Protein AF-A0A3D4QP10-F1 (afdb_monomer_lite)

Radius of gyration: 17.88 Å; chains: 1; bounding box: 46×25×48 Å

Sequence (126 aa):
MSAGYSLLMSFVVYIFRKELIAIFIIDPTTVETSLTVLYHIAPFYILFAVANIYTCAISGTGNTFIPMLINMFCYCFLRVVLMLVFMPIWPDVRLVALCYPISWAAALAASYFYYLFSKRKNMLAK

pLDDT: mean 75.95, std 8.41, range [41.88, 87.38]

Structure (mmCIF, N/CA/C/O backbone):
data_AF-A0A3D4QP10-F1
#
_entry.id   AF-A0A3D4QP10-F1
#
loop_
_atom_site.group_PDB
_atom_site.id
_atom_site.type_symbol
_atom_site.label_atom_id
_atom_site.label_alt_id
_atom_site.label_comp_id
_atom_site.label_asym_id
_atom_site.label_entity_id
_atom_site.label_seq_id
_atom_site.pdbx_PDB_ins_code
_atom_site.Cartn_x
_atom_site.Cartn_y
_atom_site.Cartn_z
_atom_site.occupancy
_atom_site.B_iso_or_equiv
_atom_site.auth_seq_id
_atom_site.auth_comp_id
_atom_site.auth_asym_id
_atom_site.auth_atom_id
_atom_site.pdbx_PDB_model_num
ATOM 1 N N . MET A 1 1 ? -18.953 8.607 -8.256 1.00 51.62 1 MET A N 1
ATOM 2 C CA . MET A 1 1 ? -18.074 9.497 -9.052 1.00 51.62 1 MET A CA 1
ATOM 3 C C . MET A 1 1 ? -16.597 9.096 -8.987 1.00 51.62 1 MET A C 1
ATOM 5 O O . MET A 1 1 ? -15.961 9.078 -10.027 1.00 51.62 1 MET A O 1
ATOM 9 N N . SER A 1 2 ? -16.062 8.687 -7.829 1.00 57.03 2 SER A N 1
ATOM 10 C CA . SER A 1 2 ? -14.661 8.238 -7.680 1.00 57.03 2 SER A CA 1
ATOM 11 C C . SER A 1 2 ? -14.317 6.933 -8.421 1.00 57.03 2 SER A C 1
ATOM 13 O O . SER A 1 2 ? -13.287 6.868 -9.082 1.00 57.03 2 SER A O 1
ATOM 15 N N . ALA A 1 3 ? -15.192 5.920 -8.386 1.00 62.34 3 ALA A N 1
ATOM 16 C CA . ALA A 1 3 ? -14.918 4.614 -9.003 1.00 62.34 3 ALA A CA 1
ATOM 17 C C . ALA A 1 3 ? -14.735 4.674 -10.534 1.00 62.34 3 ALA A C 1
ATOM 19 O O . ALA A 1 3 ? -13.856 4.008 -11.074 1.00 62.34 3 ALA A O 1
ATOM 20 N N . GLY A 1 4 ? -15.517 5.508 -11.231 1.00 75.38 4 GLY A N 1
ATOM 21 C CA . GLY A 1 4 ? -15.399 5.682 -12.684 1.00 75.38 4 GLY A CA 1
ATOM 22 C C . GLY A 1 4 ? -14.065 6.309 -13.092 1.00 75.38 4 GLY A C 1
ATOM 23 O O . GLY A 1 4 ? -13.433 5.842 -14.033 1.00 75.38 4 GLY A O 1
ATOM 24 N N . TYR A 1 5 ? -13.588 7.300 -12.333 1.00 74.50 5 TYR A N 1
ATOM 25 C CA . TYR A 1 5 ? -12.285 7.925 -12.567 1.00 74.50 5 TYR A CA 1
ATOM 26 C C . TYR A 1 5 ? -11.126 6.951 -12.310 1.00 74.50 5 TYR A C 1
ATOM 28 O O . TYR A 1 5 ? -10.203 6.868 -13.115 1.00 74.50 5 TYR A O 1
ATOM 36 N N . SER A 1 6 ? -11.196 6.158 -11.235 1.00 69.12 6 SER A N 1
ATOM 37 C CA . SER A 1 6 ? -10.180 5.141 -10.929 1.00 69.12 6 SER A CA 1
ATOM 38 C C . SER A 1 6 ? -10.103 4.040 -11.990 1.00 69.12 6 SER A C 1
ATOM 40 O O . SER A 1 6 ? -9.003 3.613 -12.338 1.00 69.12 6 SER A O 1
ATOM 42 N N . LEU A 1 7 ? -11.246 3.599 -12.528 1.00 76.19 7 LEU A N 1
ATOM 43 C CA . LEU A 1 7 ? -11.289 2.608 -13.608 1.00 76.19 7 LEU A CA 1
ATOM 44 C C . LEU A 1 7 ? -10.731 3.177 -14.914 1.00 76.19 7 LEU A C 1
ATOM 46 O O . LEU A 1 7 ? -9.924 2.522 -15.568 1.00 76.19 7 LEU A O 1
ATOM 50 N N . LEU A 1 8 ? -11.104 4.412 -15.255 1.00 82.38 8 LEU A N 1
ATOM 51 C CA . LEU A 1 8 ? -10.639 5.082 -16.467 1.00 82.38 8 LEU A CA 1
ATOM 52 C C . LEU A 1 8 ? -9.124 5.330 -16.413 1.00 82.38 8 LEU A C 1
ATOM 54 O O . LEU A 1 8 ? -8.418 4.996 -17.359 1.00 82.38 8 LEU A O 1
ATOM 58 N N . MET A 1 9 ? -8.601 5.796 -15.274 1.00 74.94 9 MET A N 1
ATOM 59 C CA . MET A 1 9 ? -7.156 5.954 -15.073 1.00 74.94 9 MET A CA 1
ATOM 60 C C . MET A 1 9 ? -6.407 4.619 -15.094 1.00 74.94 9 MET A C 1
ATOM 62 O O . MET A 1 9 ? -5.364 4.518 -15.737 1.00 74.94 9 MET A O 1
ATOM 66 N N . SER A 1 10 ? -6.948 3.570 -14.465 1.00 73.50 10 SER A N 1
ATOM 67 C CA . SER A 1 10 ? -6.330 2.235 -14.509 1.00 73.50 10 SER A CA 1
ATOM 68 C C . SER A 1 10 ? -6.270 1.682 -15.937 1.00 73.50 10 SER A C 1
ATOM 70 O O . SER A 1 10 ? -5.274 1.073 -16.321 1.00 73.50 10 SER A O 1
ATOM 72 N N . PHE A 1 11 ? -7.304 1.932 -16.746 1.00 80.62 11 PHE A N 1
ATOM 73 C CA . PHE A 1 11 ? -7.368 1.499 -18.141 1.00 80.62 11 PHE A CA 1
ATOM 74 C C . PHE A 1 11 ? -6.366 2.241 -19.036 1.00 80.62 11 PHE A C 1
ATOM 76 O O . PHE A 1 11 ? -5.648 1.609 -19.811 1.00 80.62 11 PHE A O 1
ATOM 83 N N . VAL A 1 12 ? -6.254 3.565 -18.882 1.00 80.75 12 VAL A N 1
ATOM 84 C CA . VAL A 1 12 ? -5.263 4.384 -19.602 1.00 80.75 12 VAL A CA 1
ATOM 85 C C . VAL A 1 12 ? -3.844 3.917 -19.272 1.00 80.75 12 VAL A C 1
ATOM 87 O O . VAL A 1 12 ? -3.060 3.638 -20.176 1.00 80.75 12 VAL A O 1
ATOM 90 N N . VAL A 1 13 ? -3.524 3.733 -17.990 1.00 76.50 13 VAL A N 1
ATOM 91 C CA . VAL A 1 13 ? -2.200 3.247 -17.569 1.00 76.50 13 VAL A CA 1
ATOM 92 C C . VAL A 1 13 ? -1.923 1.838 -18.100 1.00 76.50 13 VAL A C 1
ATOM 94 O O . VAL A 1 13 ? -0.798 1.545 -18.498 1.00 76.50 13 VAL A O 1
ATOM 97 N N . TYR A 1 14 ? -2.934 0.967 -18.168 1.00 77.31 14 TYR A N 1
ATOM 98 C CA . TYR A 1 14 ? -2.766 -0.384 -18.699 1.00 77.31 14 TYR A CA 1
ATOM 99 C C . TYR A 1 14 ? -2.438 -0.399 -20.198 1.00 77.31 14 TYR A C 1
ATOM 101 O O . TYR A 1 14 ? -1.584 -1.185 -20.615 1.00 77.31 14 TYR A O 1
ATOM 109 N N . ILE A 1 15 ? -3.076 0.459 -21.002 1.00 80.25 15 ILE A N 1
ATOM 110 C CA . ILE A 1 15 ? -2.803 0.577 -22.445 1.00 80.25 15 ILE A CA 1
ATOM 111 C C . ILE A 1 15 ? -1.413 1.171 -22.679 1.00 80.25 15 ILE A C 1
ATOM 113 O O . ILE A 1 15 ? -0.621 0.609 -23.433 1.00 80.25 15 ILE A O 1
ATOM 117 N N . PHE A 1 16 ? -1.084 2.257 -21.980 1.00 78.31 16 PHE A N 1
ATOM 118 C CA . PHE A 1 16 ? 0.173 2.985 -22.166 1.00 78.31 16 PHE A CA 1
ATOM 119 C C . PHE A 1 16 ? 1.327 2.460 -21.300 1.00 78.31 16 PHE A C 1
ATOM 121 O O . PHE A 1 16 ? 2.348 3.126 -21.162 1.00 78.31 16 PHE A O 1
ATOM 128 N N . ARG A 1 17 ? 1.213 1.251 -20.734 1.00 73.81 17 ARG A N 1
ATOM 129 C CA . ARG A 1 17 ? 2.193 0.708 -19.776 1.00 73.81 17 ARG A CA 1
ATOM 130 C C . ARG A 1 17 ? 3.627 0.658 -20.308 1.00 73.81 17 ARG A C 1
ATOM 132 O O . ARG A 1 17 ? 4.549 0.965 -19.564 1.00 73.81 17 ARG A O 1
ATOM 139 N N . LYS A 1 18 ? 3.824 0.281 -21.577 1.00 68.69 18 LYS A N 1
ATOM 140 C CA . LYS A 1 18 ? 5.164 0.186 -22.183 1.00 68.69 18 LYS A CA 1
ATOM 141 C C . LYS A 1 18 ? 5.776 1.566 -22.413 1.00 68.69 18 LYS A C 1
ATOM 143 O O . LYS A 1 18 ? 6.908 1.787 -22.004 1.00 68.69 18 LYS A O 1
ATOM 148 N N . GLU A 1 19 ? 5.002 2.486 -22.983 1.00 73.12 19 GLU A N 1
ATOM 149 C CA . GLU A 1 19 ? 5.430 3.868 -23.236 1.00 73.12 19 GLU A CA 1
ATOM 150 C C . GLU A 1 19 ? 5.741 4.607 -21.930 1.00 73.12 19 GLU A C 1
ATOM 152 O O . GLU A 1 19 ? 6.771 5.260 -21.808 1.00 73.12 19 GLU A O 1
ATOM 157 N N . LEU A 1 20 ? 4.901 4.435 -20.904 1.00 70.75 20 LEU A N 1
ATOM 158 C CA . LEU A 1 20 ? 5.132 5.022 -19.586 1.00 70.75 20 LEU A CA 1
ATOM 159 C C . LEU A 1 20 ? 6.429 4.510 -18.958 1.00 70.75 20 LEU A C 1
ATOM 161 O O . LEU A 1 20 ? 7.183 5.304 -18.409 1.00 70.75 20 LEU A O 1
ATOM 165 N N . ILE A 1 21 ? 6.717 3.209 -19.056 1.00 71.38 21 ILE A N 1
ATOM 166 C CA . ILE A 1 21 ? 7.958 2.633 -18.519 1.00 71.38 21 ILE A CA 1
ATOM 167 C C . ILE A 1 21 ? 9.179 3.095 -19.333 1.00 71.38 21 ILE A C 1
ATOM 169 O O . ILE A 1 21 ? 10.212 3.399 -18.739 1.00 71.38 21 ILE A O 1
ATOM 173 N N . ALA A 1 22 ? 9.053 3.223 -20.657 1.00 71.38 22 ALA A N 1
ATOM 174 C CA . ALA A 1 22 ? 10.125 3.690 -21.540 1.00 71.38 22 ALA A CA 1
ATOM 175 C C . ALA A 1 22 ? 10.517 5.163 -21.307 1.00 71.38 22 ALA A C 1
ATOM 177 O O . ALA A 1 22 ? 11.660 5.537 -21.550 1.00 71.38 22 ALA A O 1
ATOM 178 N N . ILE A 1 23 ? 9.610 5.996 -20.782 1.00 74.81 23 ILE A N 1
ATOM 179 C CA . ILE A 1 23 ? 9.926 7.384 -20.394 1.00 74.81 23 ILE A CA 1
ATOM 180 C C . ILE A 1 23 ? 10.850 7.434 -19.165 1.00 74.81 23 ILE A C 1
ATOM 182 O O . ILE A 1 23 ? 11.683 8.332 -19.059 1.00 74.81 23 ILE A O 1
ATOM 186 N N . PHE A 1 24 ? 10.720 6.486 -18.231 1.00 71.75 24 PHE A N 1
ATOM 187 C CA . PHE A 1 24 ? 11.530 6.460 -17.006 1.00 71.75 24 PHE A CA 1
ATOM 188 C C . PHE A 1 24 ? 12.819 5.644 -17.142 1.00 71.75 24 PHE A C 1
ATOM 190 O O . PHE A 1 24 ? 13.746 5.842 -16.357 1.00 71.75 24 PHE A O 1
ATOM 197 N N . ILE A 1 25 ? 12.884 4.717 -18.099 1.00 68.62 25 ILE A N 1
ATOM 198 C CA . ILE A 1 25 ? 13.980 3.755 -18.229 1.00 68.62 25 ILE A CA 1
ATOM 199 C C . ILE A 1 25 ? 14.473 3.737 -19.676 1.00 68.62 25 ILE A C 1
ATOM 201 O O . ILE A 1 25 ? 13.772 3.292 -20.578 1.00 68.62 25 ILE A O 1
ATOM 205 N N . ILE A 1 26 ? 15.712 4.196 -19.867 1.00 66.31 26 ILE A N 1
ATOM 206 C CA . ILE A 1 26 ? 16.375 4.306 -21.177 1.00 66.31 26 ILE A CA 1
ATOM 207 C C . ILE A 1 26 ? 16.959 2.950 -21.624 1.00 66.31 26 ILE A C 1
ATOM 209 O O . ILE A 1 26 ? 17.102 2.701 -22.818 1.00 66.31 26 ILE A O 1
ATOM 213 N N . ASP A 1 27 ? 17.287 2.058 -20.678 1.00 72.25 27 ASP A N 1
ATOM 214 C CA . ASP A 1 27 ? 17.930 0.772 -20.966 1.00 72.25 27 ASP A CA 1
ATOM 215 C C . ASP A 1 27 ? 16.912 -0.365 -21.227 1.00 72.25 27 ASP A C 1
ATOM 217 O O . ASP A 1 27 ? 16.097 -0.681 -20.348 1.00 72.25 27 ASP A O 1
ATOM 221 N N . PRO A 1 28 ? 16.971 -1.043 -22.391 1.00 66.94 28 PRO A N 1
ATOM 222 C CA . PRO A 1 28 ? 15.977 -2.040 -22.790 1.00 66.94 28 PRO A CA 1
ATOM 223 C C . PRO A 1 28 ? 15.987 -3.312 -21.929 1.00 66.94 28 PRO A C 1
ATOM 225 O O . PRO A 1 28 ? 14.951 -3.963 -21.795 1.00 66.94 28 PRO A O 1
ATOM 228 N N . THR A 1 29 ? 17.112 -3.669 -21.298 1.00 71.31 29 THR A N 1
ATOM 229 C CA . THR A 1 29 ? 17.183 -4.852 -20.418 1.00 71.31 29 THR A CA 1
ATOM 230 C C . THR A 1 29 ? 16.456 -4.615 -19.094 1.00 71.31 29 THR A C 1
ATOM 232 O O . THR A 1 29 ? 15.851 -5.524 -18.512 1.00 71.31 29 THR A O 1
ATOM 235 N N . THR A 1 30 ? 16.429 -3.360 -18.648 1.00 70.50 30 THR A N 1
ATOM 236 C CA . THR A 1 30 ? 15.735 -2.962 -17.423 1.00 70.50 30 THR A CA 1
ATOM 237 C C . THR A 1 30 ? 14.220 -2.862 -17.652 1.00 70.50 30 THR A C 1
ATOM 239 O O . THR A 1 30 ? 13.448 -3.228 -16.767 1.00 70.50 30 THR A O 1
ATOM 242 N N . VAL A 1 31 ? 13.773 -2.481 -18.859 1.00 74.25 31 VAL A N 1
ATOM 243 C CA . VAL A 1 31 ? 12.341 -2.394 -19.220 1.00 74.25 31 VAL A CA 1
ATOM 244 C C . VAL A 1 31 ? 11.624 -3.747 -19.101 1.00 74.25 31 VAL A C 1
ATOM 246 O O . VAL A 1 31 ? 10.571 -3.829 -18.466 1.00 74.25 31 VAL A O 1
ATOM 249 N N . GLU A 1 32 ? 12.192 -4.824 -19.652 1.00 74.81 32 GLU A N 1
ATOM 250 C CA . GLU A 1 32 ? 11.606 -6.180 -19.574 1.00 74.81 32 GLU A CA 1
ATOM 251 C C . GLU A 1 32 ? 11.523 -6.692 -18.128 1.00 74.81 32 GLU A C 1
ATOM 253 O O . GLU A 1 32 ? 10.541 -7.314 -17.694 1.00 74.81 32 GLU A O 1
ATOM 258 N N . THR A 1 33 ? 12.537 -6.353 -17.337 1.00 73.31 33 THR A N 1
ATOM 259 C CA 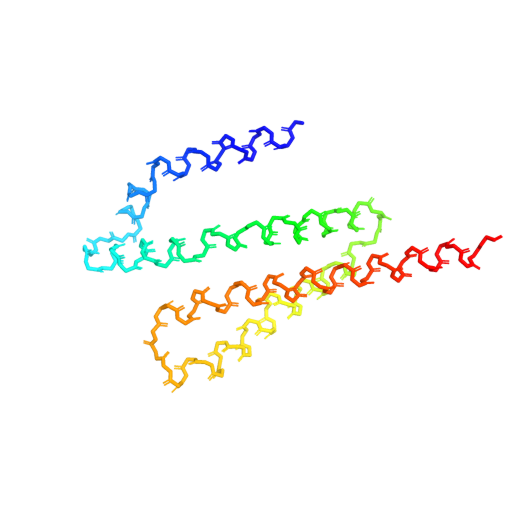. THR A 1 33 ? 12.596 -6.681 -15.916 1.00 73.31 33 THR A CA 1
ATOM 260 C C . THR A 1 33 ? 11.496 -5.951 -15.133 1.00 73.31 33 THR A C 1
ATOM 262 O O . THR A 1 33 ? 10.766 -6.569 -14.352 1.00 73.31 33 THR A O 1
ATOM 265 N N . SER A 1 34 ? 11.303 -4.654 -15.387 1.00 68.69 34 SER A N 1
ATOM 266 C CA . SER A 1 34 ? 10.235 -3.855 -14.776 1.00 68.69 34 SER A CA 1
ATOM 267 C C . SER A 1 34 ? 8.836 -4.319 -15.187 1.00 68.69 34 SER A C 1
ATOM 269 O O . SER A 1 34 ? 7.937 -4.360 -14.347 1.00 68.69 34 SER A O 1
ATOM 271 N N . LEU A 1 35 ? 8.640 -4.725 -16.446 1.00 75.44 35 LEU A N 1
ATOM 272 C CA . LEU A 1 35 ? 7.371 -5.288 -16.915 1.00 75.44 35 LEU A CA 1
ATOM 273 C C . LEU A 1 35 ? 7.028 -6.591 -16.187 1.00 75.44 35 LEU A C 1
ATOM 275 O O . LEU A 1 35 ? 5.888 -6.775 -15.759 1.00 75.44 35 LEU A O 1
ATOM 279 N N . THR A 1 36 ? 8.011 -7.469 -15.988 1.00 76.75 36 THR A N 1
ATOM 280 C CA . THR A 1 36 ? 7.827 -8.732 -15.256 1.00 76.75 36 THR A CA 1
ATOM 281 C C . THR A 1 36 ? 7.393 -8.480 -13.809 1.00 76.75 36 THR A C 1
ATOM 283 O O . THR A 1 36 ? 6.454 -9.109 -13.317 1.00 76.75 36 THR A O 1
ATOM 286 N N . VAL A 1 37 ? 8.024 -7.510 -13.141 1.00 75.06 37 VAL A N 1
ATOM 287 C CA . VAL A 1 37 ? 7.645 -7.065 -11.792 1.00 75.06 37 VAL A CA 1
ATOM 288 C C . VAL A 1 37 ? 6.221 -6.501 -11.774 1.00 75.06 37 VAL A C 1
ATOM 290 O O . VAL A 1 37 ? 5.432 -6.862 -10.899 1.00 75.06 37 VAL A O 1
ATOM 293 N N . LEU A 1 38 ? 5.859 -5.676 -12.761 1.00 74.56 38 LEU A N 1
ATOM 294 C CA . LEU A 1 38 ? 4.521 -5.097 -12.882 1.00 74.56 38 LEU A CA 1
ATOM 295 C C . LEU A 1 38 ? 3.443 -6.185 -12.983 1.00 74.56 38 LEU A C 1
ATOM 297 O O . LEU A 1 38 ? 2.453 -6.123 -12.259 1.00 74.56 38 LEU A O 1
ATOM 301 N N . TYR A 1 39 ? 3.643 -7.205 -13.824 1.00 76.38 39 TYR A N 1
ATOM 302 C CA . TYR A 1 39 ? 2.700 -8.324 -13.944 1.00 76.38 39 TYR A CA 1
ATOM 303 C C . TYR A 1 39 ? 2.576 -9.132 -12.651 1.00 76.38 39 TYR A C 1
ATOM 305 O O . TYR A 1 39 ? 1.486 -9.606 -12.337 1.00 76.38 39 TYR A O 1
ATOM 313 N N . HIS A 1 40 ? 3.661 -9.264 -11.887 1.00 75.12 40 HIS A N 1
ATOM 314 C CA . HIS A 1 40 ? 3.634 -9.962 -10.604 1.00 75.12 40 HIS A CA 1
ATOM 315 C C . HIS A 1 40 ? 2.867 -9.184 -9.531 1.00 75.12 40 HIS A C 1
ATOM 317 O O . HIS A 1 40 ? 2.150 -9.785 -8.739 1.00 75.12 40 HIS A O 1
ATOM 323 N N . ILE A 1 41 ? 2.982 -7.854 -9.515 1.00 76.12 41 ILE A N 1
ATOM 324 C CA . ILE A 1 41 ? 2.319 -6.984 -8.532 1.00 76.12 41 ILE A CA 1
ATOM 325 C C . ILE A 1 41 ? 0.856 -6.701 -8.912 1.00 76.12 41 ILE A C 1
ATOM 327 O O . ILE A 1 41 ? 0.011 -6.550 -8.028 1.00 76.12 41 ILE A O 1
ATOM 331 N N . ALA A 1 42 ? 0.539 -6.653 -10.210 1.00 77.69 42 ALA A N 1
ATOM 332 C CA . ALA A 1 42 ? -0.782 -6.319 -10.743 1.00 77.69 42 ALA A CA 1
ATOM 333 C C . ALA A 1 42 ? -1.966 -7.052 -10.072 1.00 77.69 42 ALA A C 1
ATOM 335 O O . ALA A 1 42 ? -2.909 -6.367 -9.670 1.00 77.69 42 ALA A O 1
ATOM 336 N N . PRO A 1 43 ? -1.962 -8.389 -9.880 1.00 78.12 43 PRO A N 1
ATOM 337 C CA . PRO A 1 43 ? -3.083 -9.064 -9.218 1.00 78.12 43 PRO A CA 1
ATOM 338 C C . PRO A 1 43 ? -3.225 -8.668 -7.739 1.00 78.12 43 PRO A C 1
ATOM 340 O O . PRO A 1 43 ? -4.338 -8.569 -7.222 1.00 78.12 43 PRO A O 1
ATOM 343 N N . PHE A 1 44 ? -2.117 -8.376 -7.055 1.00 80.31 44 PHE A N 1
ATOM 344 C CA . PHE A 1 44 ? -2.126 -7.976 -5.646 1.00 80.31 44 PHE A CA 1
ATOM 345 C C . PHE A 1 44 ? -2.524 -6.511 -5.436 1.00 80.31 44 PHE A C 1
ATOM 347 O O . PHE A 1 44 ? -2.826 -6.116 -4.311 1.00 80.31 44 PHE A O 1
ATOM 354 N N . TYR A 1 45 ? -2.598 -5.707 -6.499 1.00 78.62 45 TYR A N 1
ATOM 355 C CA . TYR A 1 45 ? -3.053 -4.317 -6.420 1.00 78.62 45 TYR A CA 1
ATOM 356 C C . TYR A 1 45 ? -4.504 -4.198 -5.929 1.00 78.62 45 TYR A C 1
ATOM 358 O O . TYR A 1 45 ? -4.885 -3.189 -5.335 1.00 78.62 45 TYR A O 1
ATOM 366 N N . ILE A 1 46 ? -5.310 -5.250 -6.103 1.00 76.69 46 ILE A N 1
ATOM 367 C CA . ILE A 1 46 ? -6.668 -5.324 -5.552 1.00 76.69 46 ILE A CA 1
ATOM 368 C C . ILE A 1 46 ? -6.631 -5.278 -4.016 1.00 76.69 46 ILE A C 1
ATOM 370 O O . ILE A 1 46 ? -7.410 -4.541 -3.417 1.00 76.69 46 ILE A O 1
ATOM 374 N N . LEU A 1 47 ? -5.697 -5.987 -3.366 1.00 81.00 47 LEU A N 1
ATOM 375 C CA . LEU A 1 47 ? -5.544 -5.946 -1.902 1.00 81.00 47 LEU A CA 1
ATOM 376 C C . LEU A 1 47 ? -5.224 -4.530 -1.420 1.00 81.00 47 LEU A C 1
ATOM 378 O O . LEU A 1 47 ? -5.803 -4.061 -0.441 1.00 81.00 47 LEU A O 1
ATOM 382 N N . PHE A 1 48 ? -4.346 -3.833 -2.141 1.00 81.44 48 PHE A N 1
ATOM 383 C CA . PHE A 1 48 ? -4.010 -2.441 -1.860 1.00 81.44 48 PHE A CA 1
ATOM 384 C C . PHE A 1 48 ? -5.212 -1.504 -2.018 1.00 81.44 48 PHE A C 1
ATOM 386 O O . PHE A 1 48 ? -5.445 -0.644 -1.166 1.00 81.44 48 PHE A O 1
ATOM 393 N N . ALA A 1 49 ? -6.003 -1.678 -3.080 1.00 81.88 49 ALA A N 1
ATOM 394 C CA . ALA A 1 49 ? -7.211 -0.889 -3.296 1.00 81.88 49 ALA A CA 1
ATOM 395 C C . ALA A 1 49 ? -8.210 -1.077 -2.144 1.00 81.88 49 ALA A C 1
ATOM 397 O O . ALA A 1 49 ? -8.715 -0.096 -1.600 1.00 81.88 49 ALA A O 1
ATOM 398 N N . VAL A 1 50 ? -8.437 -2.320 -1.711 1.00 80.75 50 VAL A N 1
ATOM 399 C CA . VAL A 1 50 ? -9.330 -2.618 -0.582 1.00 80.75 50 VAL A CA 1
ATOM 400 C C . VAL A 1 50 ? -8.784 -2.029 0.726 1.00 80.75 50 VAL A C 1
ATOM 402 O O . VAL A 1 50 ? -9.538 -1.398 1.468 1.00 80.75 50 VAL A O 1
ATOM 405 N N . ALA A 1 51 ? -7.479 -2.146 0.996 1.00 84.44 51 ALA A N 1
ATOM 406 C CA . ALA A 1 51 ? -6.848 -1.551 2.179 1.00 84.44 51 ALA A CA 1
ATOM 407 C C . ALA A 1 51 ? -7.010 -0.018 2.223 1.00 84.44 51 ALA A C 1
ATOM 409 O O . ALA A 1 51 ? -7.302 0.551 3.280 1.00 84.44 51 ALA A O 1
ATOM 410 N N . ASN A 1 52 ? -6.893 0.653 1.072 1.00 83.88 52 ASN A N 1
ATOM 411 C CA . ASN A 1 52 ? -7.150 2.090 0.963 1.00 83.88 52 ASN A CA 1
ATOM 412 C C . ASN A 1 52 ? -8.613 2.446 1.211 1.00 83.88 52 ASN A C 1
ATOM 414 O O . ASN A 1 52 ? -8.883 3.415 1.912 1.00 83.88 52 ASN A O 1
ATOM 418 N N . ILE A 1 53 ? -9.562 1.658 0.701 1.00 84.38 53 ILE A N 1
ATOM 419 C CA . ILE A 1 53 ? -10.989 1.897 0.951 1.00 84.38 53 ILE A CA 1
ATOM 420 C C . ILE A 1 53 ? -11.286 1.824 2.455 1.00 84.38 53 ILE A C 1
ATOM 422 O O . ILE A 1 53 ? -11.954 2.714 2.979 1.00 84.38 53 ILE A O 1
ATOM 426 N N . TYR A 1 54 ? -10.745 0.829 3.171 1.00 81.00 54 TYR A N 1
ATOM 427 C CA . TYR A 1 54 ? -10.880 0.750 4.632 1.00 81.00 54 TYR A CA 1
ATOM 428 C C . TYR A 1 54 ? -10.231 1.940 5.341 1.00 81.00 54 TYR A C 1
ATOM 430 O O . TYR A 1 54 ? -10.845 2.527 6.230 1.00 81.00 54 TYR A O 1
ATOM 438 N N . THR A 1 55 ? -9.029 2.337 4.922 1.00 81.81 55 THR A N 1
ATOM 439 C CA . THR A 1 55 ? -8.352 3.530 5.448 1.00 81.81 55 THR A CA 1
ATOM 440 C C . THR A 1 55 ? -9.217 4.783 5.275 1.00 81.81 55 THR A C 1
ATOM 442 O O . THR A 1 55 ? -9.415 5.531 6.232 1.00 81.81 55 THR A O 1
ATOM 445 N N . CYS A 1 56 ? -9.766 5.012 4.079 1.00 81.44 56 CYS A N 1
ATOM 446 C CA . CYS A 1 56 ? -10.644 6.145 3.792 1.00 81.44 56 CYS A CA 1
ATOM 447 C C . CYS A 1 56 ? -11.943 6.085 4.605 1.00 81.44 56 CYS A C 1
ATOM 449 O O . CYS A 1 56 ? -12.385 7.111 5.117 1.00 81.44 56 CYS A O 1
ATOM 451 N N . ALA A 1 57 ? -12.528 4.895 4.766 1.00 82.88 57 ALA A N 1
ATOM 452 C CA . ALA A 1 57 ? -13.738 4.697 5.554 1.00 82.88 57 ALA A CA 1
ATOM 453 C C . ALA A 1 57 ? -13.518 5.024 7.040 1.00 82.88 57 ALA A C 1
ATOM 455 O O . ALA A 1 57 ? -14.340 5.718 7.631 1.00 82.88 57 ALA A O 1
ATOM 456 N N . ILE A 1 58 ? -12.403 4.578 7.632 1.00 77.75 58 ILE A N 1
ATOM 457 C CA . ILE A 1 58 ? -12.050 4.865 9.034 1.00 77.75 58 ILE A CA 1
ATOM 458 C C . ILE A 1 58 ? -11.740 6.358 9.219 1.00 77.75 58 ILE A C 1
ATOM 460 O O . ILE A 1 58 ? -12.220 6.985 10.158 1.00 77.75 58 ILE A O 1
ATOM 464 N N . SER A 1 59 ? -10.982 6.959 8.302 1.00 81.69 59 SER A N 1
ATOM 465 C CA . SER A 1 59 ? -10.682 8.395 8.339 1.00 81.69 59 SER A CA 1
ATOM 466 C C . SER A 1 59 ? -11.938 9.267 8.200 1.00 81.69 59 SER A C 1
ATOM 468 O O . SER A 1 59 ? -12.007 10.344 8.789 1.00 81.69 59 SER A O 1
ATOM 470 N N . GLY A 1 60 ? -12.956 8.788 7.476 1.00 80.56 60 GLY A N 1
ATOM 471 C CA . GLY A 1 60 ? -14.246 9.460 7.310 1.00 80.56 60 GLY A CA 1
ATOM 472 C C . GLY A 1 60 ? -15.102 9.534 8.580 1.00 80.56 60 GLY A C 1
ATOM 473 O O . GLY A 1 60 ? -16.036 10.328 8.621 1.00 80.56 60 GLY A O 1
ATOM 474 N N . THR A 1 61 ? -14.788 8.768 9.634 1.00 78.00 61 THR A N 1
ATOM 475 C CA . THR A 1 61 ? -15.526 8.810 10.913 1.00 78.00 61 THR A CA 1
ATOM 476 C C . THR A 1 61 ? -14.990 9.856 11.898 1.00 78.00 61 THR A C 1
ATOM 478 O O . THR A 1 61 ? -15.356 9.832 13.070 1.00 78.00 61 THR A O 1
ATOM 481 N N . GLY A 1 62 ? -14.099 10.753 11.461 1.00 74.62 62 GLY A N 1
ATOM 482 C CA . GLY A 1 62 ? -13.583 11.862 12.276 1.00 74.62 62 GLY A CA 1
ATOM 483 C C . GLY A 1 62 ? -12.366 11.530 13.147 1.00 74.62 62 GLY A C 1
ATOM 484 O O . GLY A 1 62 ? -11.873 12.408 13.847 1.00 74.62 62 GLY A O 1
ATOM 485 N N . ASN A 1 63 ? -11.837 10.301 13.088 1.00 73.12 63 ASN A N 1
ATOM 486 C CA . ASN A 1 63 ? -10.585 9.928 13.754 1.00 73.12 63 ASN A CA 1
ATOM 487 C C . ASN A 1 63 ? -9.566 9.408 12.730 1.00 73.12 63 ASN A C 1
ATOM 489 O O . ASN A 1 63 ? -9.476 8.212 12.454 1.00 73.12 63 ASN A O 1
ATOM 493 N N . THR A 1 64 ? -8.795 10.335 12.164 1.00 78.12 64 THR A N 1
ATOM 494 C CA . THR A 1 64 ? -7.758 10.073 11.152 1.00 78.12 64 THR A CA 1
ATOM 495 C C . THR A 1 64 ? -6.425 9.625 11.752 1.00 78.12 64 THR A C 1
ATOM 497 O O . THR A 1 64 ? -5.562 9.112 11.040 1.00 78.12 64 THR A O 1
ATOM 500 N N . PHE A 1 65 ? -6.249 9.769 13.067 1.00 78.62 65 PHE A N 1
ATOM 501 C CA . PHE A 1 65 ? -4.973 9.511 13.732 1.00 78.62 65 PHE A CA 1
ATOM 502 C C . PHE A 1 65 ? -4.624 8.018 13.749 1.00 78.62 65 PHE A C 1
ATOM 504 O O . PHE A 1 65 ? -3.482 7.613 13.544 1.00 78.62 65 PHE A O 1
ATOM 511 N N . ILE A 1 66 ? -5.634 7.174 13.941 1.00 78.50 66 ILE A N 1
ATOM 512 C CA . ILE A 1 66 ? -5.458 5.723 14.010 1.00 78.50 66 ILE A CA 1
ATOM 513 C C . ILE A 1 66 ? -5.141 5.089 12.645 1.00 78.50 66 ILE A C 1
ATOM 515 O O . ILE A 1 66 ? -4.152 4.355 12.567 1.00 78.50 66 ILE A O 1
ATOM 519 N N . PRO A 1 67 ? -5.882 5.368 11.553 1.00 81.88 67 PRO A N 1
ATOM 520 C CA . PRO A 1 67 ? -5.504 4.864 10.233 1.00 81.88 67 PRO A CA 1
ATOM 521 C C . PRO A 1 67 ? -4.127 5.381 9.784 1.00 81.88 67 PRO A C 1
ATOM 523 O O . PRO A 1 67 ? -3.399 4.654 9.110 1.00 81.88 67 PRO A O 1
ATOM 526 N N . MET A 1 68 ? -3.723 6.586 10.207 1.00 83.25 68 MET A N 1
ATOM 527 C CA . MET A 1 68 ? -2.375 7.104 9.953 1.00 83.25 68 MET A CA 1
ATOM 528 C C . MET A 1 68 ? -1.292 6.236 10.608 1.00 83.25 68 MET A C 1
ATOM 530 O O . MET A 1 68 ? -0.349 5.845 9.924 1.00 83.25 68 MET A O 1
ATOM 534 N N . LEU A 1 69 ? -1.439 5.876 11.889 1.00 85.81 69 LEU A N 1
ATOM 535 C CA . LEU A 1 69 ? -0.481 5.000 12.577 1.00 85.81 69 LEU A CA 1
ATOM 536 C C . LEU A 1 69 ? -0.416 3.612 11.935 1.00 85.81 69 LEU A C 1
ATOM 538 O O . LEU A 1 69 ? 0.677 3.116 11.670 1.00 85.81 69 LEU A O 1
ATOM 542 N N . ILE A 1 70 ? -1.569 3.006 11.637 1.00 84.19 70 ILE A N 1
ATOM 543 C CA . ILE A 1 70 ? -1.634 1.682 10.996 1.00 84.19 70 ILE A CA 1
ATOM 544 C C . ILE A 1 70 ? -0.857 1.690 9.677 1.00 84.19 70 ILE A C 1
ATOM 546 O O . ILE A 1 70 ? -0.015 0.818 9.448 1.00 84.19 70 ILE A O 1
ATOM 550 N N . ASN A 1 71 ? -1.094 2.701 8.840 1.00 84.06 71 ASN A N 1
ATOM 551 C CA . ASN A 1 71 ? -0.403 2.841 7.567 1.00 84.06 71 ASN A CA 1
ATOM 552 C C . ASN A 1 71 ? 1.087 3.121 7.752 1.00 84.06 71 ASN A C 1
ATOM 554 O O . ASN A 1 71 ? 1.900 2.512 7.064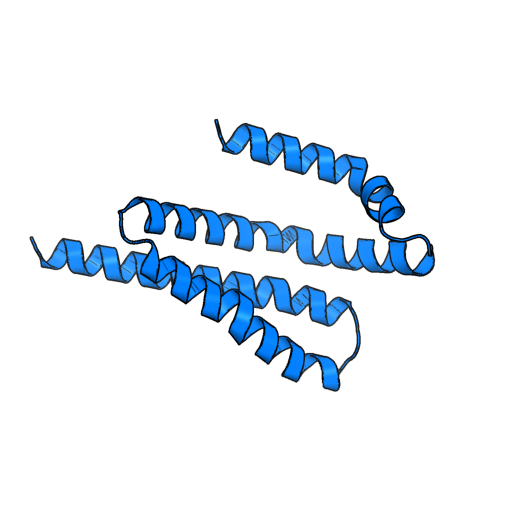 1.00 84.06 71 ASN A O 1
ATOM 558 N N . MET A 1 72 ? 1.475 3.965 8.707 1.00 86.38 72 MET A N 1
ATOM 559 C CA . MET A 1 72 ? 2.888 4.243 8.963 1.00 86.38 72 MET A CA 1
ATOM 560 C C . MET A 1 72 ? 3.649 2.976 9.390 1.00 86.38 72 MET A C 1
ATOM 562 O O . MET A 1 72 ? 4.735 2.696 8.881 1.00 86.38 72 MET A O 1
ATOM 566 N N . PHE A 1 73 ? 3.068 2.156 10.269 1.00 86.31 73 PHE A N 1
ATOM 567 C CA . PHE A 1 73 ? 3.700 0.908 10.697 1.00 86.31 73 PHE A CA 1
ATOM 568 C C . PHE A 1 73 ? 3.706 -0.162 9.593 1.00 86.31 73 PHE A C 1
ATOM 570 O O . PHE A 1 73 ? 4.733 -0.803 9.369 1.00 86.31 73 PHE A O 1
ATOM 577 N N . CYS A 1 74 ? 2.602 -0.343 8.863 1.00 83.69 74 CYS A N 1
ATOM 578 C CA . CYS A 1 74 ? 2.507 -1.389 7.838 1.00 83.69 74 CYS A CA 1
ATOM 579 C C . CYS A 1 74 ? 3.251 -1.046 6.536 1.00 83.69 74 CYS A C 1
ATOM 581 O O . CYS A 1 74 ? 3.861 -1.927 5.931 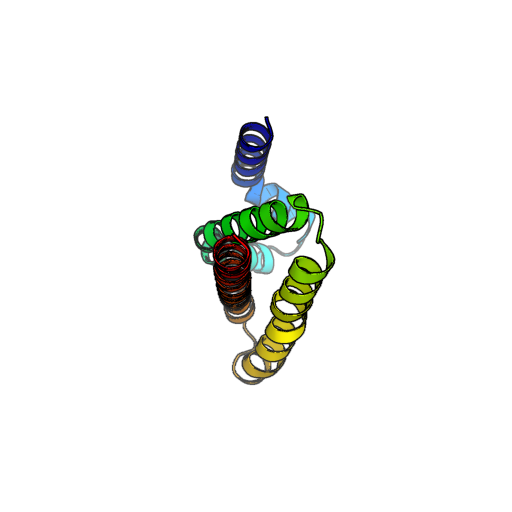1.00 83.69 74 CYS A O 1
ATOM 583 N N . TYR A 1 75 ? 3.221 0.211 6.088 1.00 81.31 75 TYR A N 1
ATOM 584 C CA . TYR A 1 75 ? 3.871 0.617 4.837 1.00 81.31 75 TYR A CA 1
ATOM 585 C C . TYR A 1 75 ? 5.322 1.050 5.011 1.00 81.31 75 TYR A C 1
ATOM 587 O O . TYR A 1 75 ? 6.085 0.879 4.066 1.00 81.31 75 TYR A O 1
ATOM 595 N N . CYS A 1 76 ? 5.719 1.593 6.167 1.00 82.69 76 CYS A N 1
ATOM 596 C CA . CYS A 1 76 ? 7.101 2.034 6.378 1.00 82.69 76 CYS A CA 1
ATOM 597 C C . CYS A 1 76 ? 7.883 1.020 7.210 1.00 82.69 76 CYS A C 1
ATOM 599 O O . CYS A 1 76 ? 8.858 0.460 6.722 1.00 82.69 76 CYS A O 1
ATOM 601 N N . PHE A 1 77 ? 7.451 0.727 8.439 1.00 84.75 77 PHE A N 1
ATOM 602 C CA . PHE A 1 77 ? 8.224 -0.147 9.333 1.00 84.75 77 PHE A CA 1
ATOM 603 C C . PHE A 1 77 ? 8.310 -1.578 8.816 1.00 84.75 77 PHE A C 1
ATOM 605 O O . PHE A 1 77 ? 9.404 -2.094 8.601 1.00 84.75 77 PHE A O 1
ATOM 612 N N . LEU A 1 78 ? 7.162 -2.208 8.567 1.00 84.06 78 LEU A N 1
ATOM 613 C CA . LEU A 1 78 ? 7.128 -3.584 8.081 1.00 84.06 78 LEU A CA 1
ATOM 614 C C . LEU A 1 78 ? 7.847 -3.705 6.731 1.00 84.06 78 LEU A C 1
ATOM 616 O O . LEU A 1 78 ? 8.594 -4.648 6.511 1.00 84.06 78 LEU A O 1
ATOM 620 N N . ARG A 1 79 ? 7.678 -2.720 5.846 1.00 79.88 79 ARG A N 1
ATOM 621 C CA . ARG A 1 79 ? 8.340 -2.672 4.538 1.00 79.88 79 ARG A CA 1
ATOM 622 C C . ARG A 1 79 ? 9.861 -2.604 4.651 1.00 79.88 79 ARG A C 1
ATOM 624 O O . ARG A 1 79 ? 10.542 -3.341 3.944 1.00 79.88 79 ARG A O 1
ATOM 631 N N . VAL A 1 80 ? 10.381 -1.745 5.528 1.00 83.62 80 VAL A N 1
ATOM 632 C CA . VAL A 1 80 ? 11.823 -1.600 5.768 1.00 83.62 80 VAL A CA 1
ATOM 633 C C . VAL A 1 80 ? 12.384 -2.869 6.397 1.00 83.62 80 VAL A C 1
ATOM 635 O O . VAL A 1 80 ? 13.394 -3.373 5.922 1.00 83.62 80 VAL A O 1
ATOM 638 N N . VAL A 1 81 ? 11.703 -3.442 7.394 1.00 86.00 81 VAL A N 1
ATOM 639 C CA . VAL A 1 81 ? 12.120 -4.709 8.018 1.00 86.00 81 VAL A CA 1
ATOM 640 C C . VAL A 1 81 ? 12.160 -5.834 6.986 1.00 86.00 81 VAL A C 1
ATOM 642 O O . VAL A 1 81 ? 13.156 -6.545 6.900 1.00 86.00 81 VAL A O 1
ATOM 645 N N . LEU A 1 82 ? 11.120 -5.967 6.157 1.00 82.25 82 LEU A N 1
ATOM 646 C CA . LEU A 1 82 ? 11.096 -6.964 5.088 1.00 82.25 82 LEU A CA 1
ATOM 647 C C . LEU A 1 82 ? 12.243 -6.734 4.101 1.00 82.25 82 LEU A C 1
ATOM 649 O O . LEU A 1 82 ? 12.946 -7.681 3.780 1.00 82.25 82 LEU A O 1
ATOM 653 N N . MET A 1 83 ? 12.493 -5.499 3.659 1.00 80.81 83 MET A N 1
ATOM 654 C CA . MET A 1 83 ? 13.632 -5.225 2.779 1.00 80.81 83 MET A CA 1
ATOM 655 C C . MET A 1 83 ? 14.970 -5.584 3.429 1.00 80.81 83 MET A C 1
ATOM 657 O O . MET A 1 83 ? 15.770 -6.256 2.792 1.00 80.81 83 MET A O 1
ATOM 661 N N . LEU A 1 84 ? 15.201 -5.211 4.688 1.00 80.94 84 LEU A N 1
ATOM 662 C CA . LEU A 1 84 ? 16.448 -5.516 5.397 1.00 80.94 84 LEU A CA 1
ATOM 663 C C . LEU A 1 84 ? 16.667 -7.020 5.603 1.00 80.94 84 LEU A C 1
ATOM 665 O O . LEU A 1 84 ? 17.809 -7.463 5.605 1.00 80.94 84 LEU A O 1
ATOM 669 N N . VAL A 1 85 ? 15.596 -7.803 5.759 1.00 78.50 85 VAL A N 1
ATOM 670 C CA . VAL A 1 85 ? 15.676 -9.265 5.916 1.00 78.50 85 VAL A CA 1
ATOM 671 C C . VAL A 1 85 ? 15.837 -9.971 4.570 1.00 78.50 85 VAL A C 1
ATOM 673 O O . VAL A 1 85 ? 16.627 -10.900 4.460 1.00 78.50 85 VAL A O 1
ATOM 676 N N . PHE A 1 86 ? 15.105 -9.544 3.540 1.00 74.69 86 PHE A N 1
ATOM 677 C CA . PHE A 1 86 ? 15.041 -10.243 2.255 1.00 74.69 86 PHE A CA 1
ATOM 678 C C . PHE A 1 86 ? 16.160 -9.836 1.279 1.00 74.69 86 PHE A C 1
ATOM 680 O O . PHE A 1 86 ? 16.689 -10.691 0.568 1.00 74.69 86 PHE A O 1
ATOM 687 N N . MET A 1 87 ? 16.582 -8.567 1.281 1.00 72.06 87 MET A N 1
ATOM 688 C CA . MET A 1 87 ? 17.654 -8.049 0.419 1.00 72.06 87 MET A CA 1
ATOM 689 C C . MET A 1 87 ? 19.018 -8.754 0.578 1.00 72.06 87 MET A C 1
ATOM 691 O O . MET A 1 87 ? 19.643 -9.007 -0.451 1.00 72.06 87 MET A O 1
ATOM 695 N N . PRO A 1 88 ? 19.507 -9.103 1.788 1.00 70.69 88 PRO A N 1
ATOM 696 C CA . PRO A 1 88 ? 20.802 -9.774 1.930 1.00 70.69 88 PRO A CA 1
ATOM 697 C C . PRO A 1 88 ? 20.787 -11.253 1.519 1.00 70.69 88 PRO A C 1
ATOM 699 O O . PRO A 1 88 ? 21.854 -11.827 1.330 1.00 70.69 88 PRO A O 1
ATOM 702 N N . ILE A 1 89 ? 19.613 -11.881 1.389 1.00 69.12 89 ILE A N 1
ATOM 703 C CA . ILE A 1 89 ? 19.509 -13.307 1.048 1.00 69.12 89 ILE A CA 1
ATOM 704 C C . ILE A 1 89 ? 19.479 -13.479 -0.481 1.00 69.12 89 ILE A C 1
ATOM 706 O O . ILE A 1 89 ? 20.160 -14.357 -1.001 1.00 69.12 89 ILE A O 1
ATOM 710 N N . TRP A 1 90 ? 18.715 -12.642 -1.201 1.00 62.91 90 TRP A N 1
ATOM 711 C CA . TRP A 1 90 ? 18.600 -12.677 -2.669 1.00 62.91 90 TRP A CA 1
ATOM 712 C C . TRP A 1 90 ? 18.419 -11.252 -3.227 1.00 62.91 90 TRP A C 1
ATOM 714 O O . TRP A 1 90 ? 17.311 -10.711 -3.158 1.00 62.91 90 TRP A O 1
ATOM 724 N N . PRO A 1 91 ? 19.460 -10.621 -3.799 1.00 63.38 91 PRO A N 1
ATOM 725 C CA . PRO A 1 91 ? 19.371 -9.278 -4.369 1.00 63.38 91 PRO A CA 1
ATOM 726 C C . PRO A 1 91 ? 18.695 -9.312 -5.750 1.00 63.38 91 PRO A C 1
ATOM 728 O O . PRO A 1 91 ? 19.317 -9.052 -6.776 1.00 63.38 91 PRO A O 1
ATOM 731 N N . ASP A 1 92 ? 17.407 -9.653 -5.773 1.00 73.75 92 ASP A N 1
ATOM 732 C CA . ASP A 1 92 ? 16.588 -9.717 -6.981 1.00 73.75 92 ASP A CA 1
ATOM 733 C C . ASP A 1 92 ? 15.363 -8.798 -6.851 1.00 73.75 92 ASP A C 1
ATOM 735 O O . ASP A 1 92 ? 14.666 -8.755 -5.831 1.00 73.75 92 ASP A O 1
ATOM 739 N N . VAL A 1 93 ? 15.071 -8.060 -7.917 1.00 70.75 93 VAL A N 1
ATOM 740 C CA . VAL A 1 93 ? 13.936 -7.130 -8.015 1.00 70.75 93 VAL A CA 1
ATOM 741 C C . VAL A 1 93 ? 12.580 -7.820 -7.848 1.00 70.75 93 VAL A C 1
ATOM 743 O O . VAL A 1 93 ? 11.613 -7.198 -7.403 1.00 70.75 93 VAL A O 1
ATOM 746 N N . ARG A 1 94 ? 12.499 -9.125 -8.130 1.00 69.06 94 ARG A N 1
ATOM 747 C CA . ARG A 1 94 ? 11.292 -9.934 -7.899 1.00 69.06 94 ARG A CA 1
ATOM 748 C C . ARG A 1 94 ? 10.956 -10.062 -6.415 1.00 69.06 94 ARG A C 1
ATOM 750 O O . ARG A 1 94 ? 9.786 -10.099 -6.043 1.00 69.06 94 ARG A O 1
ATOM 757 N N . LEU A 1 95 ? 11.965 -10.077 -5.550 1.00 69.81 95 LEU A N 1
ATOM 758 C CA . LEU A 1 95 ? 11.776 -10.181 -4.106 1.00 69.81 95 LEU A CA 1
ATOM 759 C C . LEU A 1 95 ? 11.182 -8.884 -3.541 1.00 69.81 95 LEU A C 1
ATOM 761 O O . LEU A 1 95 ? 10.229 -8.902 -2.762 1.00 69.81 95 LEU A O 1
ATOM 765 N N . VAL A 1 96 ? 11.672 -7.743 -4.032 1.00 73.25 96 VAL A N 1
ATOM 766 C CA . VAL A 1 96 ? 11.124 -6.413 -3.727 1.00 73.25 96 VAL A CA 1
ATOM 767 C C . VAL A 1 96 ? 9.657 -6.311 -4.154 1.00 73.25 96 VAL A C 1
ATOM 769 O O . VAL A 1 96 ? 8.844 -5.712 -3.433 1.00 73.25 96 VAL A O 1
ATOM 772 N N . ALA A 1 97 ? 9.321 -6.930 -5.291 1.00 73.81 97 ALA A N 1
ATOM 773 C CA . ALA A 1 97 ? 7.962 -7.033 -5.800 1.00 73.81 97 ALA A CA 1
ATOM 774 C C . ALA A 1 97 ? 7.043 -7.814 -4.851 1.00 73.81 97 ALA A C 1
ATOM 776 O O . ALA A 1 97 ? 5.931 -7.363 -4.608 1.00 73.81 97 ALA A O 1
ATOM 777 N N . LEU A 1 98 ? 7.512 -8.919 -4.258 1.00 74.1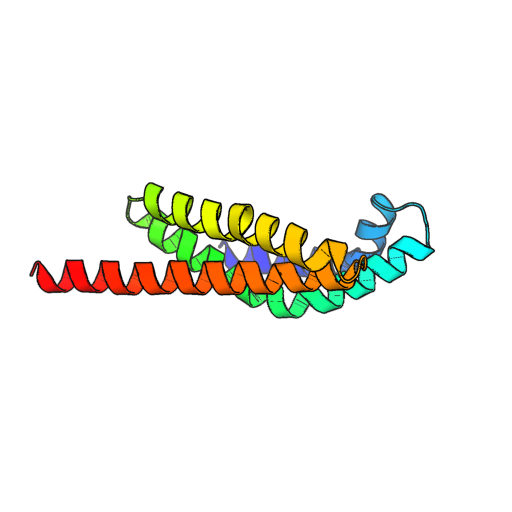9 98 LEU A N 1
ATOM 778 C CA . LEU A 1 98 ? 6.745 -9.739 -3.306 1.00 74.19 98 LEU A CA 1
ATOM 779 C C . LEU A 1 98 ? 6.582 -9.096 -1.930 1.00 74.19 98 LEU A C 1
ATOM 781 O O . LEU A 1 98 ? 5.540 -9.251 -1.291 1.00 74.19 98 LEU A O 1
ATOM 785 N N . CYS A 1 99 ? 7.558 -8.306 -1.487 1.00 78.38 99 CYS A N 1
ATOM 786 C CA . CYS A 1 99 ? 7.418 -7.560 -0.243 1.00 78.38 99 CYS A CA 1
ATOM 787 C C . CYS A 1 99 ? 6.198 -6.611 -0.285 1.00 78.38 99 CYS A C 1
ATOM 789 O O . CYS A 1 99 ? 5.710 -6.202 0.767 1.00 78.38 99 CYS A O 1
ATOM 791 N N . TYR A 1 100 ? 5.750 -6.156 -1.474 1.00 79.31 100 TYR A N 1
ATOM 792 C CA . TYR A 1 100 ? 4.697 -5.124 -1.600 1.00 79.31 100 TYR A CA 1
ATOM 793 C C . TYR A 1 100 ? 3.323 -5.709 -1.247 1.00 79.31 100 TYR A C 1
ATOM 795 O O . TYR A 1 100 ? 2.687 -5.188 -0.329 1.00 79.31 100 TYR A O 1
ATOM 803 N N . PRO A 1 101 ? 2.904 -6.833 -1.859 1.00 81.88 101 PRO A N 1
ATOM 804 C CA . PRO A 1 101 ? 1.730 -7.592 -1.451 1.00 81.88 101 PRO A CA 1
ATOM 805 C C . PRO A 1 101 ? 1.702 -7.938 0.036 1.00 81.88 101 PRO A C 1
ATOM 807 O O . PRO A 1 101 ? 0.645 -7.839 0.650 1.00 81.88 101 PRO A O 1
ATOM 810 N N . ILE A 1 102 ? 2.844 -8.306 0.630 1.00 83.31 102 ILE A N 1
ATOM 811 C CA . ILE A 1 102 ? 2.922 -8.657 2.058 1.00 83.31 102 ILE A CA 1
ATOM 812 C C . ILE A 1 102 ? 2.591 -7.437 2.925 1.00 83.31 102 ILE A C 1
ATOM 814 O O . ILE A 1 102 ? 1.749 -7.526 3.820 1.00 83.31 102 ILE A O 1
ATOM 818 N N . SER A 1 103 ? 3.193 -6.279 2.633 1.00 85.94 103 SER A N 1
ATOM 819 C CA . SER A 1 103 ? 2.868 -5.030 3.331 1.00 85.94 103 SER A CA 1
ATOM 820 C C . SER A 1 103 ? 1.397 -4.637 3.158 1.00 85.94 103 SER A C 1
ATOM 822 O O . SER A 1 103 ? 0.766 -4.193 4.115 1.00 85.94 103 SER A O 1
ATOM 824 N N . TRP A 1 104 ? 0.824 -4.830 1.967 1.00 87.06 104 TRP A N 1
ATOM 825 C CA . TRP A 1 104 ? -0.584 -4.521 1.690 1.00 87.06 104 TRP A CA 1
ATOM 826 C C . TRP A 1 104 ? -1.545 -5.460 2.413 1.00 87.06 104 TRP A C 1
ATOM 828 O O . TRP A 1 104 ? -2.544 -5.002 2.962 1.00 87.06 104 TRP A O 1
ATOM 838 N N . ALA A 1 105 ? -1.228 -6.753 2.470 1.00 86.56 105 ALA A N 1
ATOM 839 C CA . ALA A 1 105 ? -1.997 -7.735 3.222 1.00 86.56 105 ALA A CA 1
ATOM 840 C C . ALA A 1 105 ? -1.969 -7.431 4.728 1.00 86.56 105 ALA A C 1
ATOM 842 O O . ALA A 1 105 ? -3.009 -7.482 5.383 1.00 86.56 105 ALA A O 1
ATOM 843 N N . ALA A 1 106 ? -0.809 -7.044 5.268 1.00 85.88 106 ALA A N 1
ATOM 844 C CA . ALA A 1 106 ? -0.689 -6.625 6.662 1.00 85.88 106 ALA A CA 1
ATOM 845 C C . ALA A 1 106 ? -1.486 -5.341 6.951 1.00 85.88 106 ALA A C 1
ATOM 847 O O . ALA A 1 106 ? -2.223 -5.291 7.937 1.00 85.88 106 ALA A O 1
ATOM 848 N N . ALA A 1 107 ? -1.407 -4.337 6.069 1.00 85.12 107 ALA A N 1
ATOM 849 C CA . ALA A 1 107 ? -2.183 -3.103 6.189 1.00 85.12 107 ALA A CA 1
ATOM 850 C C . ALA A 1 107 ? -3.692 -3.377 6.145 1.00 85.12 107 ALA A C 1
ATOM 852 O O . ALA A 1 107 ? -4.439 -2.870 6.984 1.00 85.12 107 ALA A O 1
ATOM 853 N N . LEU A 1 108 ? -4.143 -4.221 5.211 1.00 86.25 108 LEU A N 1
ATOM 854 C CA . LEU A 1 108 ? -5.531 -4.667 5.115 1.00 86.25 108 LEU A CA 1
ATOM 855 C C . LEU A 1 108 ? -5.980 -5.347 6.412 1.00 86.25 108 LEU A C 1
ATOM 857 O O . LEU A 1 108 ? -7.009 -4.972 6.969 1.00 86.25 108 LEU A O 1
ATOM 861 N N . ALA A 1 109 ? -5.202 -6.314 6.906 1.00 87.38 109 ALA A N 1
ATOM 862 C CA . ALA A 1 109 ? -5.518 -7.044 8.126 1.00 87.38 109 ALA A CA 1
ATOM 863 C C . ALA A 1 109 ? -5.624 -6.093 9.327 1.00 87.38 109 ALA A C 1
ATOM 865 O O . ALA A 1 109 ? -6.629 -6.114 10.035 1.00 87.38 109 ALA A O 1
ATOM 866 N N . ALA A 1 110 ? -4.646 -5.206 9.522 1.00 84.69 110 ALA A N 1
ATOM 867 C CA . ALA A 1 110 ? -4.642 -4.245 10.622 1.00 84.69 110 ALA A CA 1
ATOM 868 C C . ALA A 1 110 ? -5.829 -3.264 10.550 1.00 84.69 110 ALA A C 1
ATOM 870 O O . ALA A 1 110 ? -6.504 -3.029 11.556 1.00 84.69 110 ALA A O 1
ATOM 871 N N . SER A 1 111 ? -6.136 -2.751 9.354 1.00 80.69 111 SER A N 1
ATOM 872 C CA . SER A 1 111 ? -7.287 -1.867 9.110 1.00 80.69 111 SER A CA 1
ATOM 873 C C . SER A 1 111 ? -8.616 -2.574 9.391 1.00 80.69 111 SER A C 1
ATOM 875 O O . SER A 1 111 ? -9.512 -2.015 10.026 1.00 80.69 111 SER A O 1
ATOM 877 N N . TYR A 1 112 ? -8.732 -3.829 8.955 1.00 84.12 112 TYR A N 1
ATOM 878 C CA . TYR A 1 112 ? -9.912 -4.662 9.157 1.00 84.12 112 TYR A CA 1
ATOM 879 C C . TYR A 1 112 ? -10.132 -5.008 10.637 1.00 84.12 112 TYR A C 1
ATOM 881 O O . TYR A 1 112 ? -11.239 -4.839 11.153 1.00 84.12 112 TYR A O 1
ATOM 889 N N . PHE A 1 113 ? -9.080 -5.418 11.354 1.00 84.56 113 PHE A N 1
ATOM 890 C CA . PHE A 1 113 ? -9.151 -5.665 12.796 1.00 84.56 113 PHE A CA 1
ATOM 891 C C . PHE A 1 113 ? -9.575 -4.408 13.556 1.00 84.56 113 PHE A C 1
ATOM 893 O O . PHE A 1 113 ? -10.464 -4.478 14.407 1.00 84.56 113 PHE A O 1
ATOM 900 N N . TYR A 1 114 ? -9.006 -3.248 13.221 1.00 81.69 114 TYR A N 1
ATOM 901 C CA . TYR A 1 114 ? -9.386 -1.993 13.860 1.00 81.69 114 TYR A CA 1
ATOM 902 C C . TYR A 1 114 ? -10.864 -1.642 13.624 1.00 81.69 114 TYR A C 1
ATOM 904 O O . TYR A 1 114 ? -11.569 -1.261 14.563 1.00 81.69 114 TYR A O 1
ATOM 912 N N . TYR A 1 115 ? -11.366 -1.843 12.402 1.00 77.25 115 TYR A N 1
ATOM 913 C CA . TYR A 1 115 ? -12.778 -1.639 12.080 1.00 77.25 115 TYR A CA 1
ATOM 914 C C . TYR A 1 115 ? -13.703 -2.528 12.933 1.00 77.25 115 TYR A C 1
ATOM 916 O O . TYR A 1 115 ? -14.693 -2.043 13.490 1.00 77.25 115 TYR A O 1
ATOM 924 N N . LEU A 1 116 ? -13.358 -3.809 13.114 1.00 78.38 116 LEU A N 1
ATOM 925 C CA . LEU A 1 116 ? -14.116 -4.725 13.975 1.00 78.38 116 LEU A CA 1
ATOM 926 C C . LEU A 1 116 ? -14.110 -4.285 15.447 1.00 78.38 116 LEU A C 1
ATOM 928 O O . LEU A 1 116 ? -15.158 -4.301 16.097 1.00 78.38 116 LEU A O 1
ATOM 932 N N . PHE A 1 117 ? -12.957 -3.858 15.971 1.00 76.88 117 PHE A N 1
ATOM 933 C CA . PHE A 1 117 ? -12.836 -3.366 17.347 1.00 76.88 117 PHE A CA 1
ATOM 934 C C . PHE A 1 117 ? -13.631 -2.077 17.583 1.00 76.88 117 PHE A C 1
ATOM 936 O O . PHE A 1 117 ? -14.312 -1.953 18.604 1.00 76.88 117 PHE A O 1
ATOM 943 N N . SER A 1 118 ? -13.593 -1.140 16.633 1.00 70.62 118 SER A N 1
ATOM 944 C CA . SER A 1 118 ? -14.365 0.105 16.693 1.00 70.62 118 SER A CA 1
ATOM 945 C C . SER A 1 118 ? -15.874 -0.169 16.696 1.00 70.62 118 SER A C 1
ATOM 947 O O . SER A 1 118 ? -16.596 0.335 17.560 1.00 70.62 118 SER A O 1
ATOM 949 N N . LYS A 1 119 ? -16.349 -1.069 15.820 1.00 67.69 119 LYS A N 1
ATOM 950 C CA . LYS A 1 119 ? -17.759 -1.488 15.787 1.00 67.69 119 LYS A CA 1
ATOM 951 C C . LYS A 1 119 ? -18.199 -2.141 17.103 1.00 67.69 119 LYS A C 1
ATOM 953 O O . LYS A 1 119 ? -19.310 -1.890 17.565 1.00 67.69 119 LYS A O 1
ATOM 958 N N . ARG A 1 120 ? -17.332 -2.946 17.733 1.00 64.06 120 ARG A N 1
ATOM 959 C CA . ARG A 1 120 ? -17.616 -3.594 19.027 1.00 64.06 120 ARG A CA 1
ATOM 960 C C . ARG A 1 120 ? -17.766 -2.589 20.170 1.00 64.06 120 ARG A C 1
ATOM 962 O O . ARG A 1 120 ? -18.703 -2.721 20.947 1.00 64.06 120 ARG A O 1
ATOM 969 N N . LYS A 1 121 ? -16.895 -1.576 20.259 1.00 58.59 121 LYS A N 1
ATOM 970 C CA . LYS A 1 121 ? -17.005 -0.523 21.288 1.00 58.59 121 LYS A CA 1
ATOM 971 C C . LYS A 1 121 ? -18.285 0.300 21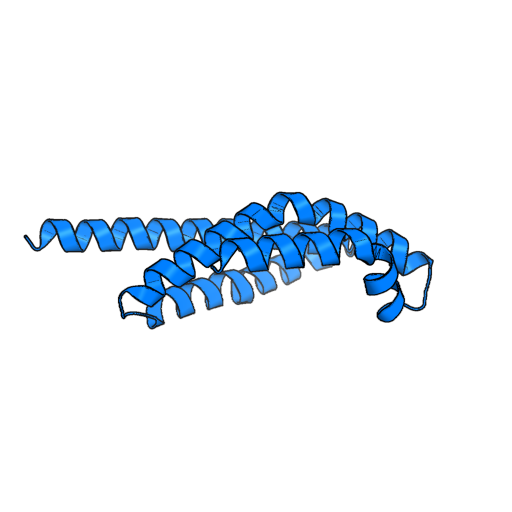.140 1.00 58.59 121 LYS A C 1
ATOM 973 O O . LYS A 1 121 ? -18.948 0.549 22.138 1.00 58.59 121 LYS A O 1
ATOM 978 N N . ASN A 1 122 ? -18.666 0.649 19.911 1.00 58.12 122 ASN A N 1
ATOM 979 C CA . ASN A 1 122 ? -19.900 1.400 19.663 1.00 58.12 122 ASN A CA 1
ATOM 980 C C . ASN A 1 122 ? -21.172 0.584 19.956 1.00 58.12 122 ASN A C 1
ATOM 982 O O . ASN A 1 122 ? -22.189 1.171 20.304 1.00 58.12 122 ASN A O 1
ATOM 986 N N . MET A 1 123 ? -21.130 -0.751 19.843 1.00 50.75 123 MET A N 1
ATOM 987 C CA . MET A 1 123 ? -22.254 -1.616 20.238 1.00 50.75 123 MET A CA 1
ATOM 988 C C . MET A 1 123 ? -22.337 -1.882 21.748 1.00 50.75 123 MET A C 1
ATOM 990 O O . MET A 1 123 ? -23.428 -2.144 22.229 1.00 50.75 123 MET A O 1
ATOM 994 N N . LEU A 1 124 ? -21.226 -1.822 22.491 1.00 52.12 124 LEU A N 1
ATOM 995 C CA . LEU A 1 124 ? -21.209 -2.011 23.954 1.00 52.12 124 LEU A CA 1
ATOM 996 C C . LEU A 1 124 ? -21.540 -0.732 24.743 1.00 52.12 124 LEU A C 1
ATOM 998 O O . LEU A 1 124 ? -21.732 -0.795 25.952 1.00 52.12 124 LEU A O 1
ATOM 1002 N N . ALA A 1 125 ? -21.569 0.423 24.076 1.00 53.12 125 ALA A N 1
ATOM 1003 C CA . ALA A 1 125 ? -21.903 1.719 24.667 1.00 53.12 125 ALA A CA 1
ATOM 1004 C C . ALA A 1 125 ? -23.389 2.105 24.497 1.00 53.12 125 ALA A C 1
ATOM 1006 O O . ALA A 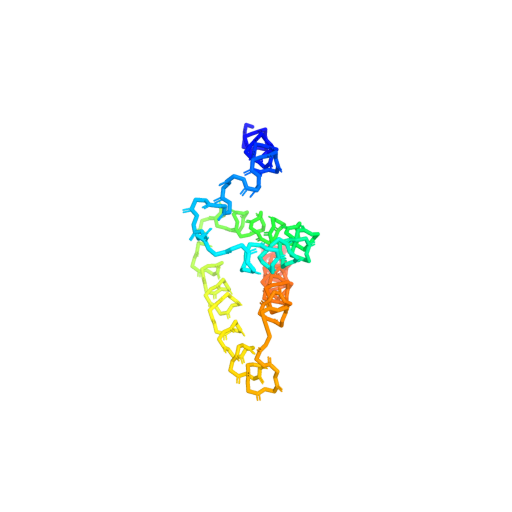1 125 ? -23.744 3.262 24.723 1.00 53.12 125 ALA A O 1
ATOM 1007 N N . LYS A 1 126 ? -24.240 1.166 24.068 1.00 41.88 126 LYS A N 1
ATOM 1008 C CA . LYS A 1 126 ? -25.686 1.334 23.892 1.00 41.88 126 LYS A CA 1
ATOM 1009 C C . LYS A 1 126 ? -26.425 0.313 24.744 1.00 41.88 126 LYS A C 1
ATOM 1011 O O . LYS A 1 126 ? -27.492 0.686 25.271 1.00 41.88 126 LYS A O 1
#

Secondary structure (DSSP, 8-state):
-HHHHHHHHHHHHHHTHHHHHHHH---HHHHHHHHHHHHHHGGGHHHHHHHHHHHHHHHTTT--HHHHHHHIIIIIIHHHHHHHHHTTT---HHHHHHHHHHHHHHHHHHHHHHHHHHHHHHHHT-

Foldseek 3Di:
DVVVVVVVVVVVCVVCVQVVLCVVDVDPVVSVLVVVLCVLLVVLVVLLVLLVVLLVVVVVVVDNPVLVVLCCCLVPVQLVVQCVVQCVVDVGVNSNSVSVSVSSNSSSVSSVVVVVVVVVVVVVVD